Protein AF-A0A832ZYS6-F1 (afdb_monomer_lite)

InterPro domains:
  IPR012043 Pantoate kinase [PTHR42282] (1-67)

Organism: NCBI:txid155863

Sequence (79 aa):
LKDPTLENFMRLSYTFARETGLASEEILSLCEDLSFTRGASQAMLGNTLFVLCTEEDIEDVLSILKNPITCRIYEGNHG

Structure (mmCIF, N/CA/C/O backbone):
data_AF-A0A832ZYS6-F1
#
_entry.id   AF-A0A832ZYS6-F1
#
loop_
_atom_site.group_PDB
_atom_site.id
_atom_site.type_symbol
_atom_site.label_atom_id
_atom_site.label_alt_id
_atom_site.label_comp_id
_atom_site.label_asym_id
_atom_site.label_entity_id
_atom_site.label_seq_id
_atom_site.pdbx_PDB_ins_code
_atom_site.Cartn_x
_atom_site.Cartn_y
_atom_site.Cartn_z
_atom_site.occupancy
_atom_site.B_iso_or_equiv
_atom_site.auth_seq_id
_atom_site.auth_comp_id
_atom_site.auth_asym_id
_atom_site.auth_atom_id
_atom_site.pdbx_PDB_model_num
ATOM 1 N N . LEU A 1 1 ? 17.636 1.763 -7.854 1.00 59.47 1 LEU A N 1
ATOM 2 C CA . LEU A 1 1 ? 16.624 2.268 -8.812 1.00 59.47 1 LEU A CA 1
ATOM 3 C C . LEU A 1 1 ? 17.242 3.389 -9.633 1.00 59.47 1 LEU A C 1
ATOM 5 O O . LEU A 1 1 ? 18.116 4.065 -9.111 1.00 59.47 1 LEU A O 1
ATOM 9 N N . LYS A 1 2 ? 16.806 3.591 -10.882 1.00 77.94 2 LYS A N 1
ATOM 10 C CA . LYS A 1 2 ? 17.260 4.733 -11.702 1.00 77.94 2 LYS A CA 1
ATOM 11 C C . LYS A 1 2 ? 16.709 6.086 -11.217 1.00 77.94 2 LYS A C 1
ATOM 13 O O . LYS A 1 2 ? 17.281 7.108 -11.557 1.00 77.94 2 LYS A O 1
ATOM 18 N N . ASP A 1 3 ? 15.645 6.059 -10.414 1.00 91.25 3 ASP A N 1
ATOM 19 C CA . ASP A 1 3 ? 15.000 7.217 -9.790 1.00 91.25 3 ASP A CA 1
ATOM 20 C C . ASP A 1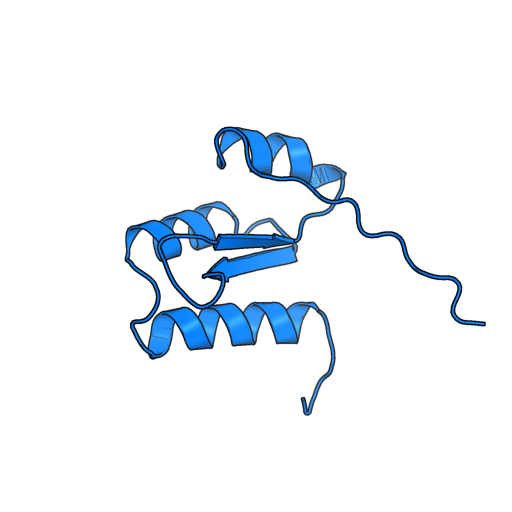 3 ? 14.590 6.832 -8.349 1.00 91.25 3 ASP A C 1
ATOM 22 O O . ASP A 1 3 ? 13.621 6.088 -8.174 1.00 91.25 3 ASP A O 1
ATOM 26 N N . PRO A 1 4 ? 15.397 7.161 -7.324 1.00 90.44 4 PRO A N 1
ATOM 27 C CA . PRO A 1 4 ? 15.213 6.686 -5.952 1.00 90.44 4 PRO A CA 1
ATOM 28 C C . PRO A 1 4 ? 14.249 7.578 -5.150 1.00 90.44 4 PRO A C 1
ATOM 30 O O . PRO A 1 4 ? 14.601 8.074 -4.084 1.00 90.44 4 PRO A O 1
ATOM 33 N N . THR A 1 5 ? 13.039 7.786 -5.661 1.00 92.25 5 THR A N 1
ATOM 34 C CA . THR A 1 5 ? 11.972 8.536 -4.979 1.00 92.25 5 THR A CA 1
ATOM 35 C C . THR A 1 5 ? 10.968 7.598 -4.315 1.00 92.25 5 THR A C 1
ATOM 37 O O . THR A 1 5 ? 10.817 6.437 -4.717 1.00 92.25 5 THR A O 1
ATOM 40 N N . LEU A 1 6 ? 10.268 8.105 -3.296 1.00 91.12 6 LEU A N 1
ATOM 41 C CA . LEU A 1 6 ? 9.215 7.366 -2.602 1.00 91.12 6 LEU A CA 1
ATOM 42 C C . LEU A 1 6 ? 8.088 6.992 -3.566 1.00 91.12 6 LEU A C 1
ATOM 44 O O . LEU A 1 6 ? 7.677 5.837 -3.632 1.00 91.12 6 LEU A O 1
ATOM 48 N N . GLU A 1 7 ? 7.654 7.952 -4.376 1.00 92.44 7 GLU A N 1
ATOM 49 C CA . GLU A 1 7 ? 6.610 7.786 -5.380 1.00 92.44 7 GLU A CA 1
ATOM 50 C C . GLU A 1 7 ? 6.984 6.692 -6.384 1.00 92.44 7 GLU A C 1
ATOM 52 O O . GLU A 1 7 ? 6.169 5.826 -6.713 1.00 92.44 7 GLU A O 1
ATOM 57 N N . ASN A 1 8 ? 8.240 6.675 -6.845 1.00 94.56 8 ASN A N 1
ATOM 58 C CA . ASN A 1 8 ? 8.693 5.654 -7.779 1.00 94.56 8 ASN A CA 1
ATOM 59 C C . ASN A 1 8 ? 8.782 4.269 -7.124 1.00 94.56 8 ASN A C 1
ATOM 61 O O . ASN A 1 8 ? 8.424 3.275 -7.759 1.00 94.56 8 ASN A O 1
ATOM 65 N N . PHE A 1 9 ? 9.213 4.188 -5.862 1.00 94.62 9 PHE A N 1
ATOM 66 C CA . PHE A 1 9 ? 9.195 2.942 -5.096 1.00 94.62 9 PHE A CA 1
ATOM 67 C C . PHE A 1 9 ? 7.772 2.389 -4.941 1.00 94.62 9 PHE A C 1
ATOM 69 O O . PHE A 1 9 ? 7.544 1.211 -5.225 1.00 94.62 9 PHE A O 1
ATOM 76 N N . MET A 1 10 ? 6.809 3.231 -4.559 1.00 95.56 10 MET A N 1
ATOM 77 C CA . MET A 1 10 ? 5.416 2.818 -4.368 1.00 95.56 10 MET A CA 1
ATOM 78 C C . MET A 1 10 ? 4.769 2.381 -5.679 1.00 95.56 10 MET A C 1
ATOM 80 O O . MET A 1 10 ? 4.171 1.306 -5.747 1.00 95.56 10 MET A O 1
ATOM 84 N N . ARG A 1 11 ? 4.983 3.145 -6.755 1.00 95.44 11 ARG A N 1
ATOM 85 C CA . ARG A 1 11 ? 4.519 2.789 -8.099 1.00 95.44 11 ARG A CA 1
ATOM 86 C C . ARG A 1 11 ? 5.063 1.433 -8.544 1.00 95.44 11 ARG A C 1
ATOM 88 O O . ARG A 1 11 ? 4.298 0.588 -8.994 1.00 95.44 11 ARG A O 1
ATOM 95 N N . LEU A 1 12 ? 6.374 1.213 -8.419 1.00 96.00 12 LEU A N 1
ATOM 96 C CA . LEU A 1 12 ? 7.004 -0.047 -8.823 1.00 96.00 12 LEU A CA 1
ATOM 97 C C . LEU A 1 12 ? 6.554 -1.225 -7.957 1.00 96.00 12 LEU A C 1
ATOM 99 O O . LEU A 1 12 ? 6.381 -2.315 -8.494 1.00 96.00 12 LEU A O 1
ATOM 103 N N . SER A 1 13 ? 6.332 -1.007 -6.659 1.00 95.69 13 SER A N 1
ATOM 104 C CA . SER A 1 13 ? 5.813 -2.033 -5.749 1.00 95.69 13 SER A CA 1
ATOM 105 C C . SER A 1 13 ? 4.420 -2.495 -6.178 1.00 95.69 13 SER A C 1
ATOM 107 O O . SER A 1 13 ? 4.212 -3.693 -6.376 1.00 95.69 13 SER A O 1
ATOM 109 N N . TYR A 1 14 ? 3.504 -1.552 -6.424 1.00 96.62 14 TYR A N 1
ATOM 110 C CA . TYR A 1 14 ? 2.152 -1.857 -6.895 1.00 96.62 14 TYR A CA 1
ATOM 111 C C . TYR A 1 14 ? 2.166 -2.543 -8.270 1.00 96.62 14 TYR A C 1
ATOM 113 O O . TYR A 1 14 ? 1.538 -3.587 -8.452 1.00 96.62 14 TYR A O 1
ATOM 121 N N . THR A 1 15 ? 2.932 -2.006 -9.231 1.00 96.38 15 THR A N 1
ATOM 122 C CA . THR A 1 15 ? 3.084 -2.607 -10.566 1.00 96.38 15 THR A CA 1
ATOM 123 C C . THR A 1 15 ? 3.591 -4.042 -10.470 1.00 96.38 15 THR A C 1
ATOM 125 O O . THR A 1 15 ? 3.010 -4.930 -11.088 1.00 96.38 15 THR A O 1
ATOM 128 N N . PHE A 1 16 ? 4.626 -4.286 -9.664 1.00 95.69 16 PHE A N 1
ATOM 129 C CA . PHE A 1 16 ? 5.169 -5.622 -9.460 1.00 95.69 16 PHE A CA 1
ATOM 130 C C . PHE A 1 16 ? 4.117 -6.571 -8.880 1.00 95.69 16 PHE A C 1
ATOM 132 O O . PHE A 1 16 ? 3.909 -7.648 -9.431 1.00 95.69 16 PHE A O 1
ATOM 139 N N . ALA A 1 17 ? 3.425 -6.172 -7.809 1.00 96.00 17 ALA A N 1
ATOM 140 C CA . ALA A 1 17 ? 2.425 -7.010 -7.150 1.00 96.00 17 ALA A CA 1
ATOM 141 C C . ALA A 1 17 ? 1.263 -7.387 -8.089 1.00 96.00 17 ALA A C 1
ATOM 143 O O . ALA A 1 17 ? 0.844 -8.545 -8.114 1.00 96.00 17 ALA A O 1
ATOM 144 N N . ARG A 1 18 ? 0.793 -6.430 -8.900 1.00 95.81 18 ARG A N 1
ATOM 145 C CA . ARG A 1 18 ? -0.281 -6.627 -9.881 1.00 95.81 18 ARG A CA 1
ATOM 146 C C . ARG A 1 18 ? 0.154 -7.494 -11.061 1.00 95.81 18 ARG A C 1
ATOM 148 O O . ARG A 1 18 ? -0.506 -8.471 -11.391 1.00 95.81 18 ARG A O 1
ATOM 155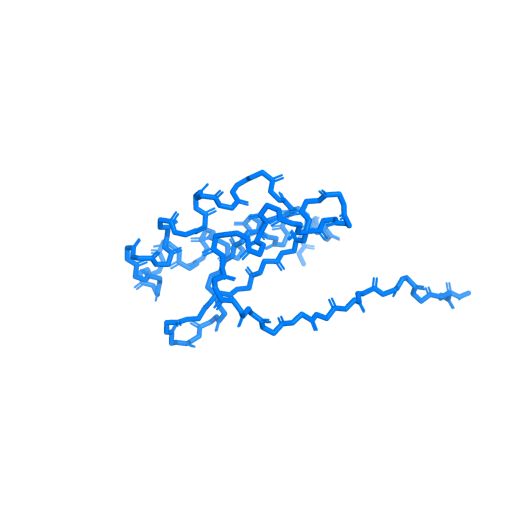 N N . GLU A 1 19 ? 1.258 -7.145 -11.719 1.00 97.19 19 GLU A N 1
ATOM 156 C CA . GLU A 1 19 ? 1.648 -7.766 -12.996 1.00 97.19 19 GLU A CA 1
ATOM 157 C C . GLU A 1 19 ? 2.201 -9.182 -12.838 1.00 97.19 19 GLU A C 1
ATOM 159 O O . GLU A 1 19 ? 2.138 -9.981 -13.769 1.00 97.19 19 GLU A O 1
ATOM 164 N N . THR A 1 20 ? 2.713 -9.5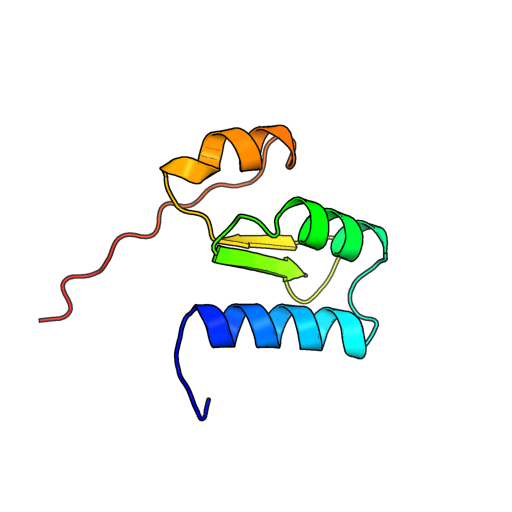18 -11.655 1.00 95.38 20 THR A N 1
ATOM 165 C CA . THR A 1 20 ? 3.162 -10.881 -11.344 1.00 95.38 20 THR A CA 1
ATOM 166 C C . THR A 1 20 ? 2.027 -11.803 -10.891 1.00 95.38 20 THR A C 1
ATOM 168 O O . THR A 1 20 ? 2.258 -12.999 -10.722 1.00 95.38 20 THR A O 1
ATOM 171 N N . GLY A 1 21 ? 0.816 -11.272 -10.680 1.00 93.56 21 GLY A N 1
ATOM 172 C CA . GLY A 1 21 ? -0.308 -12.017 -10.107 1.00 93.56 21 GLY A CA 1
ATOM 173 C C . GLY A 1 21 ? -0.114 -12.384 -8.632 1.00 93.56 21 GLY A C 1
ATOM 174 O O . GLY A 1 21 ? -0.793 -13.276 -8.130 1.00 93.56 21 GLY A O 1
ATOM 175 N N . LEU A 1 22 ? 0.832 -11.735 -7.941 1.00 93.69 22 LEU A N 1
ATOM 176 C CA . LEU A 1 22 ? 1.057 -11.941 -6.512 1.00 93.69 22 LEU A CA 1
ATOM 177 C C . LEU A 1 22 ? -0.081 -11.361 -5.670 1.00 93.69 22 LEU A C 1
ATOM 179 O O . LEU A 1 22 ? -0.403 -11.939 -4.633 1.00 93.69 22 LEU A O 1
ATOM 183 N N . ALA A 1 23 ? -0.646 -10.227 -6.093 1.00 95.12 23 ALA A N 1
ATOM 184 C CA . ALA A 1 23 ? -1.771 -9.590 -5.424 1.00 95.12 23 ALA A CA 1
ATOM 185 C C . ALA A 1 23 ? -3.104 -10.224 -5.817 1.00 95.12 23 ALA A C 1
ATOM 187 O O . ALA A 1 23 ? -3.394 -10.404 -6.998 1.00 95.12 23 ALA A O 1
ATOM 188 N N . SER A 1 24 ? -3.926 -10.524 -4.812 1.00 94.69 24 SER A N 1
ATOM 189 C CA . SER A 1 24 ? -5.325 -10.889 -5.024 1.00 94.69 24 SER A CA 1
ATOM 190 C C . SER A 1 24 ? -6.154 -9.666 -5.429 1.00 94.69 24 SER A C 1
ATOM 192 O O . SER A 1 24 ? -5.798 -8.530 -5.114 1.00 94.69 24 SER A O 1
ATOM 194 N N . GLU A 1 25 ? -7.297 -9.897 -6.078 1.00 95.00 25 GLU A N 1
ATOM 195 C CA . GLU A 1 25 ? -8.244 -8.832 -6.450 1.00 95.00 25 GLU A CA 1
ATOM 196 C C . GLU A 1 25 ? -8.696 -7.998 -5.240 1.00 95.00 25 GLU A C 1
ATOM 198 O O . GLU A 1 25 ? -8.852 -6.787 -5.342 1.00 95.00 25 GLU A O 1
ATOM 203 N N . GLU A 1 26 ? -8.839 -8.622 -4.066 1.00 94.44 26 GLU A N 1
ATOM 204 C CA . GLU A 1 26 ? -9.167 -7.922 -2.817 1.00 94.44 26 GLU A CA 1
ATOM 205 C C . GLU A 1 26 ? -8.065 -6.928 -2.418 1.00 94.44 26 GLU A C 1
ATOM 207 O O . GLU A 1 26 ? -8.353 -5.780 -2.081 1.00 94.44 26 GLU A O 1
ATOM 212 N N . ILE A 1 27 ? -6.794 -7.335 -2.507 1.00 95.50 27 ILE A N 1
ATOM 213 C CA . ILE A 1 27 ? -5.658 -6.450 -2.223 1.00 95.50 27 ILE A CA 1
ATOM 214 C C . ILE A 1 27 ? -5.576 -5.320 -3.252 1.00 95.50 27 ILE A C 1
ATOM 216 O O . ILE A 1 27 ? -5.314 -4.179 -2.873 1.00 95.50 27 ILE A O 1
ATOM 220 N N . LEU A 1 28 ? -5.806 -5.615 -4.535 1.00 96.25 28 LEU A N 1
ATOM 221 C CA . LEU A 1 28 ? -5.800 -4.604 -5.593 1.00 96.25 28 LEU A CA 1
ATOM 222 C C . LEU A 1 28 ? -6.914 -3.572 -5.388 1.00 96.25 28 LEU A C 1
ATOM 224 O O . LEU A 1 28 ? -6.621 -2.380 -5.425 1.00 96.25 28 LEU A O 1
ATOM 228 N N . SER A 1 29 ? -8.134 -4.018 -5.075 1.00 96.88 29 SER A N 1
ATOM 229 C CA . SER A 1 29 ? -9.266 -3.139 -4.757 1.00 96.88 29 SER A CA 1
ATOM 230 C C . SER A 1 29 ? -8.953 -2.225 -3.573 1.00 96.88 29 SER A C 1
ATOM 232 O O . SER A 1 29 ? -9.160 -1.020 -3.658 1.00 96.88 29 SER A O 1
ATOM 234 N N . LEU A 1 30 ? -8.380 -2.763 -2.490 1.00 96.44 30 LEU A N 1
ATOM 235 C CA . LEU A 1 30 ? -7.979 -1.945 -1.341 1.00 96.44 30 LEU A CA 1
ATOM 236 C C . LEU A 1 30 ? -6.879 -0.937 -1.702 1.00 96.44 30 LEU A C 1
ATOM 238 O O . LEU A 1 30 ? -6.877 0.181 -1.194 1.00 96.44 30 LEU A O 1
ATOM 242 N N . CYS A 1 31 ? -5.936 -1.301 -2.576 1.00 96.69 31 CYS A N 1
ATOM 243 C CA . CYS A 1 31 ? -4.917 -0.359 -3.045 1.00 96.69 31 CYS A CA 1
ATOM 244 C C . CYS A 1 31 ? -5.524 0.780 -3.882 1.00 96.69 31 CYS A C 1
ATOM 246 O O . CYS A 1 31 ? -5.028 1.903 -3.815 1.00 96.69 31 CYS A O 1
ATOM 248 N N . GLU A 1 32 ? -6.580 0.507 -4.652 1.00 96.88 32 GLU A N 1
ATOM 249 C CA . GLU A 1 32 ? -7.320 1.521 -5.412 1.00 96.88 32 GLU A CA 1
ATOM 250 C C . GLU A 1 32 ? -8.104 2.466 -4.493 1.00 96.88 32 GLU A C 1
ATOM 252 O O . GLU A 1 32 ? -8.007 3.687 -4.657 1.00 96.88 32 GLU A O 1
ATOM 257 N N . ASP A 1 33 ? -8.782 1.925 -3.475 1.00 97.50 33 ASP A N 1
ATOM 258 C CA . ASP A 1 33 ? -9.469 2.714 -2.443 1.00 97.50 33 ASP A CA 1
ATOM 259 C C . ASP A 1 33 ? -8.497 3.648 -1.701 1.00 97.50 33 ASP A C 1
ATOM 261 O O . ASP A 1 33 ? -8.866 4.750 -1.307 1.00 97.50 33 ASP A O 1
ATOM 265 N N . LEU A 1 34 ? -7.230 3.241 -1.560 1.00 97.50 34 LEU A N 1
ATOM 266 C CA . LEU A 1 34 ? -6.157 3.998 -0.903 1.00 97.50 34 LEU A CA 1
ATOM 267 C C . LEU A 1 34 ? -5.332 4.879 -1.861 1.00 97.50 34 LEU A C 1
ATOM 269 O O . LEU A 1 34 ? -4.279 5.395 -1.473 1.00 97.50 34 LEU A O 1
ATOM 273 N N . SER A 1 35 ? -5.772 5.075 -3.107 1.00 96.06 35 SER A N 1
ATOM 274 C CA . SER A 1 35 ? -5.021 5.830 -4.129 1.00 96.06 35 SER A CA 1
ATOM 275 C C . SER A 1 35 ? -4.790 7.313 -3.804 1.00 96.06 35 SER A C 1
ATOM 277 O O . SER A 1 35 ? -3.906 7.930 -4.396 1.00 96.06 35 SER A O 1
ATOM 279 N N . PHE A 1 36 ? -5.531 7.876 -2.845 1.00 96.25 36 P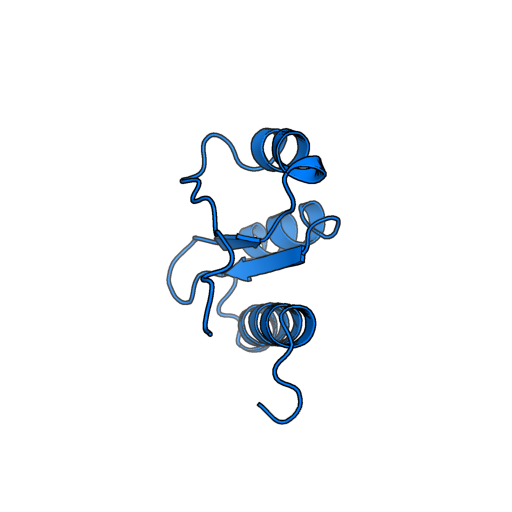HE A N 1
ATOM 280 C CA . PHE A 1 36 ? -5.342 9.245 -2.348 1.00 96.25 36 PHE A CA 1
ATOM 281 C C . PHE A 1 36 ? -4.102 9.411 -1.448 1.00 96.25 36 PHE A C 1
ATOM 283 O O . PHE A 1 36 ? -3.680 10.532 -1.185 1.00 96.25 36 PHE A O 1
ATOM 290 N N . THR A 1 37 ? -3.508 8.307 -0.987 1.00 96.69 37 THR A N 1
ATOM 291 C CA . THR A 1 37 ? -2.336 8.302 -0.098 1.00 96.69 37 THR A CA 1
ATOM 292 C C . THR A 1 37 ? -1.011 8.457 -0.866 1.00 96.69 37 THR A C 1
ATOM 294 O O . THR A 1 37 ? -0.979 8.613 -2.087 1.00 96.69 37 THR A O 1
ATOM 297 N N . ARG A 1 38 ? 0.137 8.345 -0.176 1.00 95.50 38 ARG A N 1
ATOM 298 C CA . ARG A 1 38 ? 1.468 8.265 -0.819 1.00 95.50 38 ARG A CA 1
ATOM 299 C C . ARG A 1 38 ? 1.721 6.926 -1.519 1.00 95.50 38 ARG A C 1
ATOM 301 O O . ARG A 1 38 ? 2.754 6.764 -2.168 1.00 95.50 38 ARG A O 1
ATOM 308 N N . GLY A 1 39 ? 0.785 5.987 -1.415 1.00 96.56 39 GLY A N 1
ATOM 309 C CA . GLY A 1 39 ? 0.737 4.752 -2.179 1.00 96.56 39 GLY A CA 1
ATOM 310 C C . GLY A 1 39 ? 0.386 3.557 -1.304 1.00 96.56 39 GLY A C 1
ATOM 311 O O . GLY A 1 39 ? 0.649 3.545 -0.101 1.00 96.56 39 GLY A O 1
ATOM 312 N N . ALA A 1 40 ? -0.138 2.514 -1.939 1.00 97.31 40 ALA A N 1
ATOM 313 C CA . ALA A 1 40 ? -0.420 1.229 -1.317 1.00 97.31 40 ALA A CA 1
ATOM 314 C C . ALA A 1 40 ? 0.027 0.083 -2.234 1.00 97.31 40 ALA A C 1
ATOM 316 O O . ALA A 1 40 ? 0.008 0.207 -3.460 1.00 97.31 40 ALA A O 1
ATOM 317 N N . SER A 1 41 ? 0.469 -1.025 -1.644 1.00 97.44 41 SER A N 1
ATOM 318 C CA . SER A 1 41 ? 0.856 -2.235 -2.377 1.00 97.44 41 SER A CA 1
ATOM 319 C C . SER A 1 41 ? 0.814 -3.462 -1.467 1.00 97.44 41 SER A C 1
ATOM 321 O O . SER A 1 41 ? 0.886 -3.346 -0.243 1.00 97.44 41 SER A O 1
ATOM 323 N N . GLN A 1 42 ? 0.775 -4.661 -2.056 1.00 96.00 42 GLN A N 1
ATOM 324 C CA . GLN A 1 42 ? 0.962 -5.906 -1.312 1.00 96.00 42 GLN A CA 1
ATOM 325 C C . GLN A 1 42 ? 2.320 -5.941 -0.597 1.00 96.00 42 GLN A C 1
ATOM 327 O O . GLN A 1 42 ? 3.359 -5.642 -1.192 1.00 96.00 42 GLN A O 1
ATOM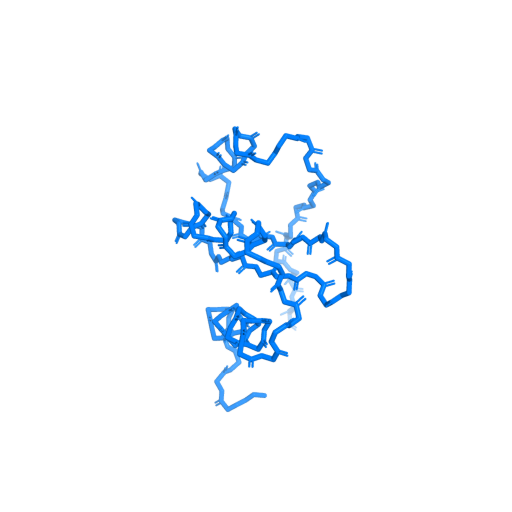 332 N N . ALA A 1 43 ? 2.317 -6.406 0.652 1.00 92.50 43 ALA A N 1
ATOM 333 C CA . ALA A 1 43 ? 3.504 -6.681 1.452 1.00 92.50 43 ALA A CA 1
ATOM 334 C C . ALA A 1 43 ? 4.140 -8.032 1.066 1.00 92.50 43 ALA A C 1
ATOM 336 O O . ALA A 1 43 ? 4.161 -8.968 1.855 1.00 92.50 43 ALA A O 1
ATOM 337 N N . MET A 1 44 ? 4.660 -8.125 -0.164 1.00 81.75 44 MET A N 1
ATOM 338 C CA . MET A 1 44 ? 5.281 -9.311 -0.781 1.00 81.75 44 MET A CA 1
ATOM 339 C C . MET A 1 44 ? 4.448 -10.607 -0.728 1.00 81.75 44 MET A C 1
ATOM 341 O O . MET A 1 44 ? 3.939 -11.008 -1.766 1.00 81.75 44 MET A O 1
ATOM 345 N N . LEU A 1 45 ? 4.314 -11.274 0.422 1.00 84.94 45 LEU A N 1
ATOM 346 C CA . LEU A 1 45 ? 3.668 -12.583 0.585 1.00 84.94 45 LEU A CA 1
ATOM 347 C C . LEU A 1 45 ? 2.457 -12.515 1.524 1.00 84.94 45 LEU A C 1
ATOM 349 O O . LEU A 1 45 ? 2.533 -11.951 2.612 1.00 84.94 45 LEU A O 1
ATOM 353 N N . GLY A 1 46 ? 1.384 -13.206 1.133 1.00 85.56 46 GLY A N 1
ATOM 354 C CA . GLY A 1 46 ? 0.135 -13.292 1.892 1.00 85.56 46 GLY A CA 1
ATOM 355 C C . GLY A 1 46 ? -0.862 -12.182 1.551 1.00 85.56 46 GLY A C 1
ATOM 356 O O . GLY A 1 46 ? -0.545 -11.240 0.830 1.00 85.56 46 GLY A O 1
ATOM 357 N N . ASN A 1 47 ? -2.080 -12.297 2.090 1.00 87.94 47 ASN A N 1
ATOM 358 C CA . ASN A 1 47 ? -3.118 -11.266 1.977 1.00 87.94 47 ASN A CA 1
ATOM 359 C C . ASN A 1 47 ? -2.828 -10.135 2.968 1.00 87.94 47 ASN A C 1
ATOM 361 O O . ASN A 1 47 ? -3.460 -10.007 4.016 1.00 87.94 47 ASN A O 1
ATOM 365 N N . THR A 1 48 ? -1.798 -9.351 2.680 1.00 92.81 48 THR A N 1
ATOM 366 C CA . THR A 1 48 ? -1.384 -8.220 3.508 1.00 92.81 48 THR A CA 1
ATOM 367 C C . THR A 1 48 ? -0.917 -7.097 2.601 1.00 92.81 48 THR A C 1
ATOM 369 O O . THR A 1 48 ? -0.183 -7.334 1.644 1.00 92.81 48 THR A O 1
ATOM 372 N N . LEU A 1 49 ? -1.323 -5.868 2.899 1.00 95.44 49 LEU A N 1
ATOM 373 C CA . LEU A 1 49 ? -0.867 -4.673 2.198 1.00 95.44 49 LEU A CA 1
ATOM 374 C C . LEU A 1 49 ? -0.130 -3.748 3.157 1.00 95.44 49 LEU A C 1
ATOM 376 O O . LEU A 1 49 ? -0.295 -3.828 4.374 1.00 95.44 49 LEU A O 1
ATOM 380 N N . PHE A 1 50 ? 0.670 -2.861 2.590 1.00 96.00 50 PHE A N 1
ATOM 381 C CA . PHE A 1 50 ? 1.211 -1.712 3.292 1.00 96.00 50 PHE A CA 1
ATOM 382 C C . PHE A 1 50 ? 0.789 -0.442 2.557 1.00 96.00 50 PHE A C 1
ATOM 384 O O . PHE A 1 50 ? 0.638 -0.439 1.334 1.00 96.00 50 PHE A O 1
ATOM 391 N N . VAL A 1 51 ? 0.602 0.628 3.322 1.00 96.75 51 VAL A N 1
ATOM 392 C CA . VAL A 1 51 ? 0.221 1.950 2.830 1.00 96.75 51 VAL A CA 1
ATOM 393 C C . VAL A 1 51 ? 1.144 2.984 3.452 1.00 96.75 51 VAL A C 1
ATOM 395 O O . VAL A 1 51 ? 1.510 2.874 4.623 1.00 96.75 51 VAL A O 1
ATOM 398 N N . LEU A 1 52 ? 1.543 3.970 2.658 1.00 96.31 52 LEU A N 1
ATOM 399 C CA . LEU A 1 52 ? 2.230 5.156 3.146 1.00 96.31 52 LEU A CA 1
ATOM 400 C C . LEU A 1 52 ? 1.273 6.328 3.023 1.00 96.31 52 LEU A C 1
ATOM 402 O O . LEU A 1 52 ? 0.724 6.571 1.954 1.00 96.31 52 LEU A O 1
ATOM 406 N N . CYS A 1 53 ? 1.078 7.061 4.106 1.00 95.56 53 CYS A N 1
ATOM 407 C CA . CYS A 1 53 ? 0.149 8.178 4.154 1.00 95.56 53 CYS A CA 1
ATOM 408 C C . CYS A 1 53 ? 0.760 9.332 4.947 1.00 95.56 53 CYS A C 1
ATOM 410 O O . CYS A 1 53 ? 1.736 9.150 5.682 1.00 95.56 53 CYS A O 1
ATOM 412 N N . THR A 1 54 ? 0.217 10.529 4.761 1.00 94.94 54 THR A N 1
ATOM 413 C CA . THR A 1 54 ? 0.557 11.669 5.614 1.00 94.94 54 THR A CA 1
ATOM 414 C C . THR A 1 54 ? -0.300 11.650 6.882 1.00 94.94 54 THR A C 1
ATOM 416 O O . THR A 1 54 ? -1.210 10.830 7.015 1.00 94.94 54 THR A O 1
ATOM 419 N N . GLU A 1 55 ? -0.014 12.544 7.833 1.00 93.88 55 GLU A N 1
ATOM 420 C CA . GLU A 1 55 ? -0.868 12.705 9.020 1.00 93.88 55 GLU A CA 1
ATOM 421 C C . GLU A 1 55 ? -2.272 13.209 8.635 1.00 93.88 55 GLU A C 1
ATOM 423 O O . GLU A 1 55 ? -3.235 12.894 9.320 1.00 93.88 55 GLU A O 1
ATOM 428 N N . GLU A 1 56 ? -2.402 13.950 7.529 1.00 96.31 56 GLU A N 1
ATOM 429 C CA . GLU A 1 56 ? -3.688 14.475 7.046 1.00 96.31 56 GLU A CA 1
ATOM 430 C C . GLU A 1 56 ? -4.607 13.356 6.533 1.00 96.31 56 GLU A C 1
ATOM 432 O O . GLU A 1 56 ? -5.816 13.415 6.728 1.00 96.31 56 GLU A O 1
ATOM 437 N N . ASP A 1 57 ? -4.026 12.306 5.950 1.00 95.81 57 ASP A N 1
ATOM 438 C CA . ASP A 1 57 ? -4.758 11.191 5.338 1.00 95.81 57 ASP A CA 1
ATOM 439 C C . ASP A 1 57 ? -5.144 10.091 6.350 1.00 95.81 57 ASP A C 1
ATOM 441 O O . ASP A 1 57 ? -5.859 9.147 6.008 1.00 95.81 57 ASP A O 1
ATOM 445 N N . ILE A 1 58 ? -4.610 10.134 7.580 1.00 94.62 58 ILE A N 1
ATOM 446 C CA . ILE A 1 58 ? -4.595 8.963 8.473 1.00 94.62 58 ILE A CA 1
ATOM 447 C C . ILE A 1 58 ? -5.996 8.509 8.894 1.00 94.62 58 ILE A C 1
ATOM 449 O O . ILE A 1 58 ? -6.254 7.308 8.941 1.00 94.62 58 ILE A O 1
ATOM 453 N N . GLU A 1 59 ? -6.909 9.441 9.166 1.00 95.19 59 GLU A N 1
ATOM 454 C CA . GLU A 1 59 ? -8.285 9.121 9.567 1.00 95.19 59 GLU A CA 1
ATOM 455 C C . GLU A 1 59 ? -9.045 8.418 8.433 1.00 95.19 59 GLU A C 1
ATOM 457 O O . GLU A 1 59 ? -9.705 7.400 8.661 1.00 95.19 59 GLU A O 1
ATOM 462 N N . ASP A 1 60 ? -8.877 8.887 7.193 1.00 96.38 60 ASP A N 1
ATOM 463 C CA . ASP A 1 60 ? -9.491 8.269 6.016 1.00 96.38 60 ASP A CA 1
ATOM 464 C C . ASP A 1 60 ? -8.928 6.860 5.786 1.00 96.38 60 ASP A C 1
ATOM 466 O O . ASP A 1 60 ? -9.686 5.910 5.575 1.00 96.38 60 ASP A O 1
ATOM 470 N N . VAL A 1 61 ? -7.610 6.682 5.929 1.00 96.94 61 VAL A N 1
ATOM 471 C CA . VAL A 1 61 ? -6.961 5.363 5.847 1.00 96.94 61 VAL A CA 1
ATOM 472 C C . VAL A 1 61 ? -7.495 4.404 6.914 1.00 96.94 61 VAL A C 1
ATOM 474 O O . VAL A 1 61 ? -7.794 3.250 6.602 1.00 96.94 61 VAL A O 1
ATOM 477 N N . LEU A 1 62 ? -7.642 4.857 8.162 1.00 95.56 62 LEU A N 1
ATOM 478 C CA . LEU A 1 62 ? -8.162 4.042 9.267 1.00 95.56 62 LEU A CA 1
ATOM 479 C C . LEU A 1 62 ? -9.647 3.691 9.097 1.00 95.56 62 LEU A C 1
ATOM 481 O O . LEU A 1 62 ? -10.089 2.649 9.588 1.00 95.56 62 LEU A O 1
ATOM 485 N N . SER A 1 63 ? -10.413 4.520 8.383 1.00 95.38 63 SER A N 1
ATOM 486 C CA . SER A 1 63 ? -11.809 4.224 8.047 1.00 95.38 63 SER A CA 1
ATOM 487 C C . SER A 1 63 ? -11.943 3.056 7.056 1.00 95.38 63 SER A C 1
ATOM 489 O O . SER A 1 63 ? -12.901 2.282 7.139 1.00 95.38 63 SER A O 1
ATOM 491 N N . ILE A 1 64 ? -10.953 2.888 6.167 1.00 96.00 64 ILE A N 1
ATOM 492 C CA . ILE A 1 64 ? -10.884 1.816 5.162 1.00 96.00 64 ILE A CA 1
ATOM 493 C C . ILE A 1 64 ? -10.266 0.551 5.773 1.00 96.00 64 ILE A C 1
ATOM 495 O O . ILE A 1 64 ? -10.858 -0.533 5.753 1.00 96.00 64 ILE A O 1
ATOM 499 N N . LEU A 1 65 ? -9.065 0.681 6.341 1.00 92.62 65 LEU A N 1
ATOM 500 C CA . LEU A 1 65 ? -8.283 -0.414 6.901 1.00 92.62 65 LEU A CA 1
ATOM 501 C C . LEU A 1 65 ? -8.680 -0.615 8.360 1.00 92.62 65 LEU A C 1
ATOM 503 O O . LEU A 1 65 ? -8.146 0.027 9.253 1.00 92.62 65 LEU A O 1
ATOM 507 N N . LYS A 1 66 ? -9.634 -1.505 8.625 1.00 82.69 66 LYS A N 1
ATOM 508 C CA . LYS A 1 66 ? -10.133 -1.770 9.983 1.00 82.69 66 LYS A CA 1
ATOM 509 C C . LYS A 1 66 ? -9.012 -2.249 10.924 1.00 82.69 66 LYS A C 1
ATOM 511 O O . LYS A 1 66 ? -8.696 -3.435 10.951 1.00 82.69 66 LYS A O 1
ATOM 516 N N . ASN A 1 67 ? -8.485 -1.334 11.743 1.00 88.06 67 ASN A N 1
ATOM 517 C CA . ASN A 1 67 ? -7.461 -1.557 12.777 1.00 88.06 67 ASN A CA 1
ATOM 518 C C . ASN A 1 67 ? -6.109 -2.094 12.244 1.00 88.06 67 ASN A C 1
ATOM 520 O O . ASN A 1 67 ? -5.720 -3.221 12.571 1.00 88.06 67 ASN A O 1
ATOM 524 N N . PRO A 1 68 ? -5.374 -1.311 11.433 1.00 94.00 68 PRO A N 1
ATOM 525 C CA . PRO A 1 68 ? -4.078 -1.710 10.912 1.00 94.00 68 PRO A CA 1
ATOM 526 C C . PRO A 1 68 ? -2.982 -1.484 11.963 1.00 94.00 68 PRO A C 1
ATOM 528 O O . PRO A 1 68 ? -3.133 -0.705 12.905 1.00 94.00 68 PRO A O 1
ATO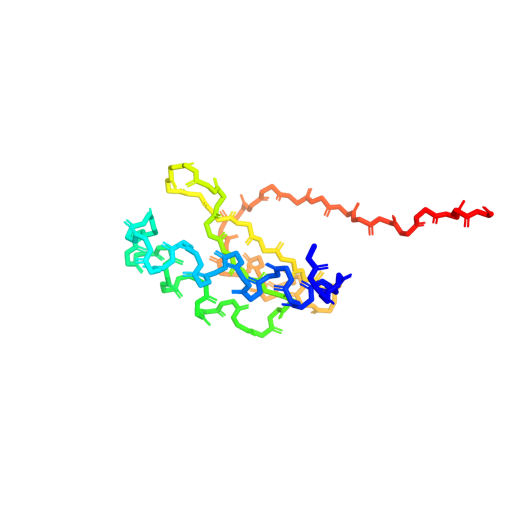M 531 N N . ILE A 1 69 ? -1.830 -2.128 11.777 1.00 94.50 69 ILE A N 1
ATOM 532 C CA . ILE A 1 69 ? -0.625 -1.767 12.532 1.00 94.50 69 ILE A CA 1
ATOM 533 C C . ILE A 1 69 ? -0.110 -0.441 11.971 1.00 94.50 69 ILE A C 1
ATOM 535 O O . ILE A 1 69 ? 0.198 -0.352 10.783 1.00 94.50 69 ILE A O 1
ATOM 539 N N . THR A 1 70 ? 0.006 0.577 12.821 1.00 94.19 70 THR A N 1
ATOM 540 C CA . THR A 1 70 ? 0.498 1.902 12.434 1.00 94.19 70 THR A CA 1
ATOM 541 C C . THR A 1 70 ? 1.915 2.136 12.952 1.00 94.19 70 THR A C 1
ATOM 543 O O . THR A 1 70 ? 2.269 1.758 14.069 1.00 94.19 70 THR A O 1
ATOM 546 N N . CYS A 1 71 ? 2.751 2.759 12.123 1.00 93.94 71 CYS A N 1
ATOM 547 C CA . CYS A 1 71 ? 4.113 3.152 12.468 1.00 93.94 71 CYS A CA 1
ATOM 548 C C . CYS A 1 71 ? 4.355 4.575 11.962 1.00 93.94 71 CYS A C 1
ATOM 550 O O . CYS A 1 71 ? 4.130 4.855 10.785 1.00 93.94 71 CYS A O 1
ATOM 552 N N . ARG A 1 72 ? 4.809 5.472 12.843 1.00 92.81 72 ARG A N 1
ATOM 553 C CA . ARG A 1 72 ? 5.178 6.841 12.464 1.00 92.81 72 ARG A CA 1
ATOM 554 C C . ARG A 1 72 ? 6.633 6.857 12.009 1.00 92.81 72 ARG A C 1
ATOM 556 O O . ARG A 1 72 ? 7.524 6.476 12.767 1.00 92.81 72 ARG A O 1
ATOM 563 N N . ILE A 1 73 ? 6.861 7.296 10.775 1.00 88.75 73 ILE A N 1
ATOM 564 C CA . ILE A 1 73 ? 8.200 7.475 10.213 1.00 88.75 73 ILE A CA 1
ATOM 565 C C . ILE A 1 73 ? 8.617 8.920 10.476 1.00 88.75 73 ILE A C 1
ATOM 567 O O . ILE A 1 73 ? 7.933 9.851 10.062 1.00 88.75 73 ILE A O 1
ATOM 571 N N . TYR A 1 74 ? 9.736 9.098 11.170 1.00 85.25 74 TYR A N 1
ATOM 572 C CA . TYR A 1 74 ? 10.339 10.404 11.410 1.00 85.25 74 TYR A CA 1
ATOM 573 C C . TYR A 1 74 ? 11.560 10.551 10.508 1.00 85.25 74 TYR A C 1
ATOM 575 O O . TYR A 1 74 ? 12.336 9.601 10.369 1.00 85.25 74 TYR A O 1
ATOM 583 N N . GLU A 1 75 ? 11.753 11.726 9.911 1.00 75.31 75 GLU A N 1
ATOM 584 C CA . GLU A 1 75 ? 13.009 12.024 9.227 1.00 75.31 75 GLU A CA 1
ATOM 585 C C . GLU A 1 75 ? 14.152 11.983 10.246 1.00 75.31 75 GLU A C 1
ATOM 587 O O . GLU A 1 75 ? 14.156 12.699 11.250 1.00 75.31 75 GLU A O 1
ATOM 592 N N . GLY A 1 76 ? 15.118 11.097 10.013 1.00 67.81 76 GLY A N 1
ATOM 593 C CA . GLY A 1 76 ? 16.366 11.122 10.756 1.00 67.81 76 GLY A CA 1
ATOM 594 C C . GLY A 1 76 ? 17.167 12.348 10.335 1.00 67.81 76 GLY A C 1
ATOM 595 O O . GLY A 1 76 ? 17.365 12.567 9.141 1.00 67.81 76 GLY A O 1
ATOM 596 N N . ASN A 1 77 ? 17.675 13.120 11.300 1.00 56.69 77 ASN A N 1
ATOM 597 C CA . ASN A 1 77 ? 18.742 14.087 11.041 1.00 56.69 77 ASN A CA 1
ATOM 598 C C . ASN A 1 77 ? 20.003 13.313 10.628 1.00 56.69 77 ASN A C 1
ATOM 600 O O . ASN A 1 77 ? 20.859 12.998 11.455 1.00 56.69 77 ASN A O 1
ATOM 604 N N . HIS A 1 78 ? 20.097 12.956 9.353 1.00 58.44 78 HIS A N 1
ATOM 605 C CA . HIS A 1 78 ? 21.330 12.488 8.744 1.00 58.44 78 HIS A CA 1
ATOM 606 C C . HIS A 1 78 ? 22.145 13.735 8.399 1.00 58.44 78 HIS A C 1
ATOM 608 O O . HIS A 1 78 ? 21.974 14.319 7.331 1.00 58.44 78 HIS A O 1
ATOM 614 N N . GLY A 1 79 ? 22.918 14.201 9.387 1.00 45.06 79 GLY A N 1
ATOM 615 C CA . GLY A 1 79 ? 23.891 15.285 9.222 1.00 45.06 79 GLY A CA 1
ATOM 616 C C . GLY A 1 79 ? 25.035 14.928 8.283 1.00 45.06 79 GLY A C 1
ATOM 617 O O . GLY A 1 79 ? 25.217 13.724 7.987 1.00 45.06 79 GLY A O 1
#

pLDDT: mean 91.37, std 9.97, range [45.06, 97.5]

Foldseek 3Di:
DVDPDLLVVQVVQACCCVVVVVDDPVQNVLQVQLVVASGKHDPRHDHDMDGHHDPVCVVVNCVSVPDDDDDDDDDDPPD

Radius of gyration: 13.21 Å; chains: 1; bounding box: 36×29×26 Å

Secondary structure (DSSP, 8-state):
--S--HHHHHHHHHHHHHHTT-S-HHHHHHHHHTTTSSEEEE-SSSS-EEEE--STTHHHHHHHSSS------------